Protein AF-A0A0V0GD26-F1 (afdb_monomer)

Foldseek 3Di:
DADLVLLLLLLVLCLVLCLQFVPVDPSVLDPVSNVVSLVVSVVVSVDPPCDDVNSQVSVLVVLVVLVVQLVQQVVQVVVVDDLVRRDDDPRPSSQSVQCRQPNPQGLADPVRDGDPPDVPPRPSPSDPCSPPDDDD

Radius of gyration: 16.41 Å; Cα contacts (8 Å, |Δi|>4): 102; chains: 1; bounding box: 36×33×45 Å

Structure (mmCIF, N/CA/C/O backbone):
data_AF-A0A0V0GD26-F1
#
_entry.id   AF-A0A0V0GD26-F1
#
loop_
_atom_site.group_PDB
_atom_site.id
_atom_site.type_symbol
_atom_site.label_atom_id
_atom_site.label_alt_id
_atom_site.label_comp_id
_atom_site.label_asym_id
_atom_site.label_entity_id
_atom_site.label_seq_id
_atom_site.pdbx_PDB_ins_code
_atom_site.Cartn_x
_atom_site.Cartn_y
_atom_site.Cartn_z
_atom_site.occupancy
_atom_site.B_iso_or_equiv
_atom_site.auth_seq_id
_atom_site.auth_comp_id
_atom_site.auth_asym_id
_atom_site.auth_atom_id
_atom_site.pdbx_PDB_model_num
ATOM 1 N N . LYS A 1 1 ? 10.468 -6.943 14.116 1.00 67.44 1 LYS A N 1
ATOM 2 C CA . LYS A 1 1 ? 10.929 -6.931 12.701 1.00 67.44 1 LYS A CA 1
ATOM 3 C C . LYS A 1 1 ? 9.854 -7.610 11.859 1.00 67.44 1 LYS A C 1
ATOM 5 O O . LYS A 1 1 ? 9.370 -8.638 12.301 1.00 67.44 1 LYS A O 1
ATOM 10 N N . TRP A 1 2 ? 9.433 -7.020 10.740 1.00 82.38 2 TRP A N 1
ATOM 11 C CA . TRP A 1 2 ? 8.393 -7.590 9.870 1.00 82.38 2 TRP A CA 1
ATOM 12 C C . TRP A 1 2 ? 8.999 -8.623 8.920 1.00 82.38 2 TRP A C 1
ATOM 14 O O . TRP A 1 2 ? 10.037 -8.332 8.321 1.00 82.38 2 TRP A O 1
ATOM 24 N N . SER A 1 3 ? 8.374 -9.792 8.790 1.00 90.31 3 SER A N 1
ATOM 25 C CA . SER A 1 3 ? 8.708 -10.744 7.727 1.00 90.31 3 SER A CA 1
ATOM 26 C C . SER A 1 3 ? 8.103 -10.300 6.385 1.00 90.31 3 SER A C 1
ATOM 28 O O . SER A 1 3 ? 7.307 -9.351 6.321 1.00 90.31 3 SER A O 1
ATOM 30 N N . GLU A 1 4 ? 8.499 -10.964 5.296 1.00 89.56 4 GLU A N 1
ATOM 31 C CA . GLU A 1 4 ? 7.835 -10.777 4.003 1.00 89.56 4 GLU A CA 1
ATOM 32 C C . GLU A 1 4 ? 6.359 -11.181 4.096 1.00 89.56 4 GLU A C 1
ATOM 34 O O . GLU A 1 4 ? 5.505 -10.404 3.675 1.00 89.56 4 GLU A O 1
ATOM 39 N N . ASP A 1 5 ? 6.057 -12.324 4.718 1.00 91.00 5 ASP A N 1
ATOM 40 C CA . ASP A 1 5 ? 4.686 -12.821 4.872 1.00 91.00 5 ASP A CA 1
ATOM 41 C C . ASP A 1 5 ? 3.823 -11.894 5.741 1.00 91.00 5 ASP A C 1
ATOM 43 O O . ASP A 1 5 ? 2.687 -11.603 5.373 1.00 91.00 5 ASP A O 1
ATOM 47 N N . ASP A 1 6 ? 4.370 -11.330 6.828 1.00 91.31 6 ASP A N 1
ATOM 48 C CA . ASP A 1 6 ? 3.667 -10.312 7.624 1.00 91.31 6 ASP A CA 1
ATOM 49 C C . ASP A 1 6 ? 3.326 -9.096 6.758 1.00 91.31 6 ASP A C 1
ATOM 51 O O . ASP A 1 6 ? 2.240 -8.525 6.842 1.00 91.31 6 ASP A O 1
ATOM 55 N N . THR A 1 7 ? 4.289 -8.662 5.941 1.00 92.81 7 THR A N 1
ATOM 56 C CA . THR A 1 7 ? 4.133 -7.477 5.097 1.00 92.81 7 THR A CA 1
ATOM 57 C C . THR A 1 7 ? 3.107 -7.731 4.000 1.00 92.81 7 THR A C 1
ATOM 59 O O . THR A 1 7 ? 2.271 -6.866 3.754 1.00 92.81 7 THR A O 1
ATOM 62 N N . LEU A 1 8 ? 3.127 -8.918 3.393 1.00 93.44 8 LEU A N 1
ATOM 63 C CA . LEU A 1 8 ? 2.123 -9.357 2.432 1.00 93.44 8 LEU A CA 1
ATOM 64 C C . LEU A 1 8 ? 0.728 -9.360 3.065 1.00 93.44 8 LEU A C 1
ATOM 66 O O . LEU A 1 8 ? -0.159 -8.677 2.557 1.00 93.44 8 LEU A O 1
ATOM 70 N N . ARG A 1 9 ? 0.572 -10.015 4.223 1.00 93.50 9 ARG A N 1
ATOM 71 C CA . ARG A 1 9 ? -0.679 -10.058 4.994 1.00 93.50 9 ARG A CA 1
ATOM 72 C C . ARG A 1 9 ? -1.222 -8.654 5.268 1.00 93.50 9 ARG A C 1
ATOM 74 O O . ARG A 1 9 ? -2.405 -8.389 5.083 1.00 93.50 9 ARG A O 1
ATOM 81 N N . PHE A 1 10 ? -0.359 -7.731 5.682 1.00 93.50 10 PHE A N 1
ATOM 82 C CA . PHE A 1 10 ? -0.764 -6.352 5.946 1.00 93.50 10 PHE A CA 1
ATOM 83 C C . PHE A 1 10 ? -1.212 -5.611 4.688 1.00 93.50 10 PHE A C 1
ATOM 85 O O . PHE A 1 10 ? -2.198 -4.878 4.737 1.00 93.50 10 PHE A O 1
ATOM 92 N N . VAL A 1 11 ? -0.512 -5.786 3.564 1.00 93.31 11 VAL A N 1
ATOM 93 C CA . VAL A 1 11 ? -0.890 -5.146 2.295 1.00 93.31 11 VAL A CA 1
ATOM 94 C C . VAL A 1 11 ? -2.212 -5.713 1.762 1.00 93.31 11 VAL A C 1
ATOM 96 O O . VAL A 1 11 ? -3.012 -4.950 1.225 1.00 93.31 11 VAL A O 1
ATOM 99 N N . GLU A 1 12 ? -2.492 -7.002 1.964 1.00 93.94 12 GLU A N 1
ATOM 100 C CA . GLU A 1 12 ? -3.798 -7.606 1.652 1.00 93.94 12 GLU A CA 1
ATOM 101 C C . GLU A 1 12 ? -4.925 -6.975 2.474 1.00 93.94 12 GLU A C 1
ATOM 103 O O . GLU A 1 12 ? -5.903 -6.486 1.909 1.00 93.94 12 GLU A O 1
ATOM 108 N N . LEU A 1 13 ? -4.755 -6.890 3.796 1.00 93.31 13 LEU A N 1
ATOM 109 C CA . LEU A 1 13 ? -5.740 -6.250 4.670 1.00 93.31 13 LEU A CA 1
ATOM 110 C C . LEU A 1 13 ? -5.925 -4.766 4.324 1.00 93.31 13 LEU A C 1
ATOM 112 O O . LEU A 1 13 ? -7.041 -4.248 4.328 1.00 93.31 13 LEU A O 1
ATOM 116 N N . TYR A 1 14 ? -4.841 -4.068 3.991 1.00 92.44 14 TYR A N 1
ATOM 117 C CA . TYR A 1 14 ? -4.901 -2.684 3.531 1.00 92.44 14 TYR A CA 1
ATOM 118 C C . TYR A 1 14 ? -5.704 -2.554 2.230 1.00 92.44 14 TYR A C 1
ATOM 120 O O . TYR A 1 14 ? -6.572 -1.686 2.138 1.00 92.44 14 TYR A O 1
ATOM 128 N N . ARG A 1 15 ? -5.475 -3.446 1.258 1.00 91.12 15 ARG A N 1
ATOM 129 C CA . ARG A 1 15 ? -6.197 -3.491 -0.021 1.00 91.12 15 ARG A CA 1
ATOM 130 C C . ARG A 1 15 ? -7.701 -3.675 0.169 1.00 91.12 15 ARG A C 1
ATOM 132 O O . ARG A 1 15 ? -8.471 -2.973 -0.481 1.00 91.12 15 ARG A O 1
ATOM 139 N N . GLU A 1 16 ? -8.119 -4.568 1.061 1.00 91.44 16 GLU A N 1
ATOM 140 C CA . GLU A 1 16 ? -9.539 -4.839 1.344 1.00 91.44 16 GLU A CA 1
ATOM 141 C C . GLU A 1 16 ? -10.280 -3.623 1.930 1.00 91.44 16 GLU A C 1
ATOM 143 O O . GLU A 1 16 ? -11.488 -3.463 1.748 1.00 91.44 16 GLU A O 1
ATOM 148 N N . ASN A 1 17 ? -9.556 -2.722 2.596 1.00 90.19 17 ASN A N 1
ATOM 149 C CA . ASN A 1 17 ? -10.118 -1.555 3.265 1.00 90.19 17 ASN A CA 1
ATOM 150 C C . ASN A 1 17 ? -10.011 -0.291 2.397 1.00 90.19 17 ASN A C 1
ATOM 152 O O . ASN A 1 17 ? -9.207 0.602 2.661 1.00 90.19 17 ASN A O 1
ATOM 156 N N . GLU A 1 18 ? -10.879 -0.172 1.386 1.00 86.31 18 GLU A N 1
ATOM 157 C CA . GLU A 1 18 ? -10.923 0.976 0.454 1.00 86.31 18 GLU A CA 1
ATOM 158 C C . GLU A 1 18 ? -10.978 2.348 1.147 1.00 86.31 18 GLU A C 1
ATOM 160 O O . GLU A 1 18 ? -10.475 3.336 0.615 1.00 86.31 18 GLU A O 1
ATOM 165 N N . CYS A 1 19 ? -11.565 2.429 2.346 1.00 87.94 19 CYS A N 1
ATOM 166 C CA . CYS A 1 19 ? -11.618 3.661 3.137 1.00 87.94 19 CYS A CA 1
ATOM 167 C C . CYS A 1 19 ? -10.230 4.185 3.550 1.00 87.94 19 CYS A C 1
ATOM 169 O O . CYS A 1 19 ? -10.122 5.345 3.939 1.00 87.94 19 CYS A O 1
ATOM 171 N N . LEU A 1 20 ? -9.173 3.371 3.458 1.00 86.19 20 LEU A N 1
ATOM 172 C CA . LEU A 1 20 ? -7.808 3.746 3.829 1.00 86.19 20 LEU A CA 1
ATOM 173 C C . LEU A 1 20 ? -6.953 4.240 2.654 1.00 86.19 20 LEU A C 1
ATOM 175 O O . LEU A 1 20 ? -5.887 4.811 2.888 1.00 86.19 20 LEU A O 1
ATOM 179 N N . TRP A 1 21 ? -7.375 4.018 1.407 1.00 86.12 21 TRP A N 1
ATOM 180 C CA . TRP A 1 21 ? -6.524 4.280 0.237 1.00 86.12 21 TRP A CA 1
ATOM 181 C C . TRP A 1 21 ? -7.256 4.841 -0.979 1.00 86.12 21 TRP A C 1
ATOM 183 O O . TRP A 1 21 ? -6.658 5.580 -1.759 1.00 86.12 21 TRP A O 1
ATOM 193 N N . ASN A 1 22 ? -8.543 4.540 -1.147 1.00 83.62 22 ASN A N 1
ATOM 194 C CA . ASN A 1 22 ? -9.297 4.965 -2.315 1.00 83.62 22 ASN A CA 1
ATOM 195 C C . ASN A 1 22 ? -9.896 6.360 -2.095 1.00 83.62 22 ASN A C 1
ATOM 197 O O . ASN A 1 22 ? -11.045 6.489 -1.676 1.00 83.62 22 ASN A O 1
ATOM 201 N N . VAL A 1 23 ? -9.136 7.405 -2.426 1.00 80.88 23 VAL A N 1
ATOM 202 C CA . VAL A 1 23 ? -9.558 8.818 -2.303 1.00 80.88 23 VAL A CA 1
ATOM 203 C C . VAL A 1 23 ? -10.830 9.160 -3.088 1.00 80.88 23 VAL A C 1
ATOM 205 O O . VAL A 1 23 ? -11.562 10.075 -2.712 1.00 80.88 23 VAL A O 1
ATOM 208 N N . ASN A 1 24 ? -11.124 8.401 -4.148 1.00 80.19 24 ASN A N 1
ATOM 209 C CA . ASN A 1 24 ? -12.325 8.571 -4.967 1.00 80.19 24 ASN A CA 1
ATOM 210 C C . ASN A 1 24 ? -13.565 7.923 -4.329 1.00 80.19 24 ASN A C 1
ATOM 212 O O . ASN A 1 24 ? -14.692 8.195 -4.740 1.00 80.19 24 ASN A O 1
ATOM 216 N N . SER A 1 25 ? -13.382 7.070 -3.318 1.00 80.44 25 SER A N 1
ATOM 217 C CA . SER A 1 25 ? -14.480 6.458 -2.579 1.00 80.44 25 SER A CA 1
ATOM 218 C C . SER A 1 25 ? -15.047 7.432 -1.550 1.00 80.44 25 SER A C 1
ATOM 220 O O . SER A 1 25 ? -14.319 7.987 -0.726 1.00 80.44 25 SER A O 1
ATOM 222 N N . GLY A 1 26 ? -16.375 7.559 -1.491 1.00 80.06 26 GLY A N 1
ATOM 223 C CA . GLY A 1 26 ? -17.044 8.300 -0.413 1.00 80.06 26 GLY A CA 1
ATOM 224 C C . GLY A 1 26 ? -16.685 7.775 0.988 1.00 80.06 26 GLY A C 1
ATOM 225 O O . GLY A 1 26 ? -16.698 8.534 1.958 1.00 80.06 26 GLY A O 1
ATOM 226 N N . LYS A 1 27 ? -16.278 6.500 1.091 1.00 82.81 27 LYS A N 1
ATOM 227 C CA . LYS A 1 27 ? -15.833 5.867 2.343 1.00 82.81 27 LYS A CA 1
ATOM 228 C C . LYS A 1 27 ? -14.530 6.464 2.883 1.00 82.81 27 LYS A C 1
ATOM 230 O O . LYS A 1 27 ? -14.337 6.453 4.094 1.00 82.81 27 LYS A O 1
ATOM 235 N N . TYR A 1 28 ? -13.660 7.002 2.025 1.00 80.56 28 TYR A N 1
ATOM 236 C CA . TYR A 1 28 ? -12.372 7.576 2.436 1.00 80.56 28 TYR A CA 1
ATOM 237 C C . TYR A 1 28 ? -12.538 8.802 3.340 1.00 80.56 28 TYR A C 1
ATOM 239 O O . TYR A 1 28 ? -11.792 8.996 4.298 1.00 80.56 28 TYR A O 1
ATOM 247 N N . LYS A 1 29 ? -13.585 9.600 3.105 1.00 79.69 29 LYS A N 1
ATOM 248 C CA . LYS A 1 29 ? -13.904 10.771 3.937 1.00 79.69 29 LYS A CA 1
ATOM 249 C C . LYS A 1 29 ? -14.522 10.390 5.287 1.00 79.69 29 LYS A C 1
ATOM 251 O O . LYS A 1 29 ? -14.517 11.194 6.216 1.00 79.69 29 LYS A O 1
ATOM 256 N N . ASN A 1 30 ? -15.023 9.162 5.437 1.00 86.75 30 ASN A N 1
ATOM 257 C CA . ASN A 1 30 ? -15.681 8.720 6.660 1.00 86.75 30 ASN A CA 1
ATOM 258 C C . ASN A 1 30 ? -14.646 8.342 7.737 1.00 86.75 30 ASN A C 1
ATOM 260 O O . ASN A 1 30 ? -13.944 7.335 7.639 1.00 86.75 30 ASN A O 1
ATOM 264 N N . LYS A 1 31 ? -14.555 9.161 8.790 1.00 84.38 31 LYS A N 1
ATOM 265 C CA . LYS A 1 31 ? -13.632 8.957 9.919 1.00 84.38 31 LYS A CA 1
ATOM 266 C C . LYS A 1 31 ? -13.889 7.648 10.668 1.00 84.38 31 LYS A C 1
ATOM 268 O O . LYS A 1 31 ? -12.932 6.943 10.972 1.00 84.38 31 LYS A O 1
ATOM 273 N N . GLN A 1 32 ? -15.152 7.319 10.934 1.00 88.50 32 GLN A N 1
ATOM 274 C CA .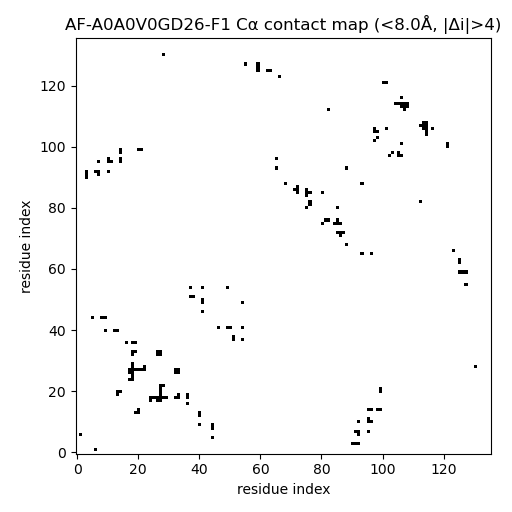 GLN A 1 32 ? -15.504 6.104 11.670 1.00 88.50 32 GLN A CA 1
ATOM 275 C C . GLN A 1 32 ? -15.097 4.857 10.886 1.00 88.50 32 GLN A C 1
ATOM 277 O O . GLN A 1 32 ? -14.444 3.981 11.441 1.00 88.50 32 GLN A O 1
ATOM 282 N N . LEU A 1 33 ? -15.377 4.814 9.579 1.00 89.19 33 LEU A N 1
ATOM 283 C CA . LEU A 1 33 ? -14.967 3.686 8.735 1.00 89.19 33 LEU A CA 1
ATOM 284 C C . LEU A 1 33 ? -13.445 3.532 8.667 1.00 89.19 33 LEU A C 1
ATOM 286 O O . LEU A 1 33 ? -12.951 2.408 8.666 1.00 89.19 33 LEU A O 1
ATOM 290 N N . ARG A 1 34 ? -12.693 4.640 8.640 1.00 87.69 34 ARG A N 1
ATOM 291 C CA . ARG A 1 34 ? -11.224 4.598 8.696 1.00 87.69 34 ARG A CA 1
ATOM 292 C C . ARG A 1 34 ? -10.724 4.040 10.024 1.00 87.69 34 ARG A C 1
ATOM 294 O O . ARG A 1 34 ? -9.879 3.153 10.019 1.00 87.69 34 ARG A O 1
ATOM 301 N N . GLN A 1 35 ? -11.251 4.522 11.148 1.00 87.75 35 GLN A N 1
ATOM 302 C CA . GLN A 1 35 ? -10.873 4.022 12.474 1.00 87.75 35 GLN A CA 1
ATOM 303 C C . GLN A 1 35 ? -11.204 2.535 12.631 1.00 87.75 35 GLN A C 1
ATOM 305 O O . GLN A 1 35 ? -10.343 1.761 13.038 1.00 87.75 35 GLN A O 1
ATOM 310 N N . MET A 1 36 ? -12.404 2.114 12.223 1.00 90.44 36 MET A N 1
ATOM 311 C CA . MET A 1 36 ? -12.807 0.705 12.256 1.00 90.44 36 MET A CA 1
ATOM 312 C C . MET A 1 3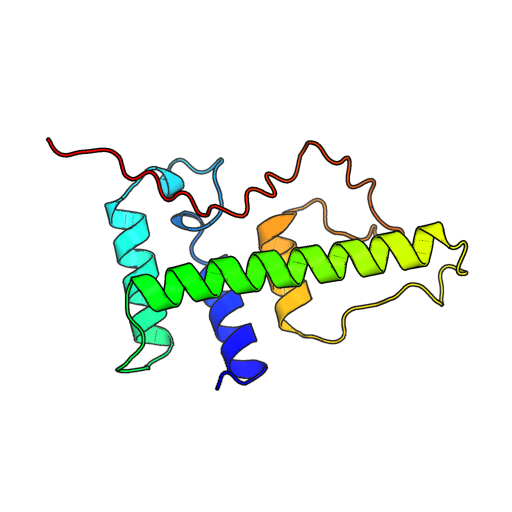6 ? -11.900 -0.172 11.387 1.00 90.44 36 MET A C 1
ATOM 314 O O . MET A 1 36 ? -11.518 -1.260 11.810 1.00 90.44 36 MET A O 1
ATOM 318 N N . ALA A 1 37 ? -11.515 0.301 10.199 1.00 91.44 37 ALA A N 1
ATOM 319 C CA . ALA A 1 37 ? -10.587 -0.417 9.332 1.00 91.44 37 ALA A CA 1
ATOM 320 C C . ALA A 1 37 ? -9.186 -0.541 9.950 1.00 91.44 37 ALA A C 1
ATOM 322 O O . ALA A 1 37 ? -8.610 -1.627 9.937 1.00 91.44 37 ALA A O 1
ATOM 323 N N . LEU A 1 38 ? -8.650 0.533 10.544 1.00 89.44 38 LEU A N 1
ATOM 324 C CA . LEU A 1 38 ? -7.366 0.484 11.253 1.00 89.44 38 LEU A CA 1
ATOM 325 C C . LEU A 1 38 ? -7.417 -0.514 12.417 1.00 89.44 38 LEU A C 1
ATOM 327 O O . LEU A 1 38 ? -6.540 -1.367 12.519 1.00 89.44 38 LEU A O 1
ATOM 331 N N . GLN A 1 39 ? -8.469 -0.471 13.239 1.00 88.94 39 GLN A N 1
ATOM 332 C CA . GLN A 1 39 ? -8.661 -1.415 14.344 1.00 88.94 39 GLN A CA 1
ATOM 333 C C . GLN A 1 39 ? -8.795 -2.865 13.864 1.00 88.94 39 GLN A C 1
ATOM 335 O O . GLN A 1 39 ? -8.230 -3.767 14.480 1.00 88.94 39 GLN A O 1
ATOM 340 N N . ASN A 1 40 ? -9.492 -3.098 12.751 1.00 90.69 40 ASN A N 1
ATOM 34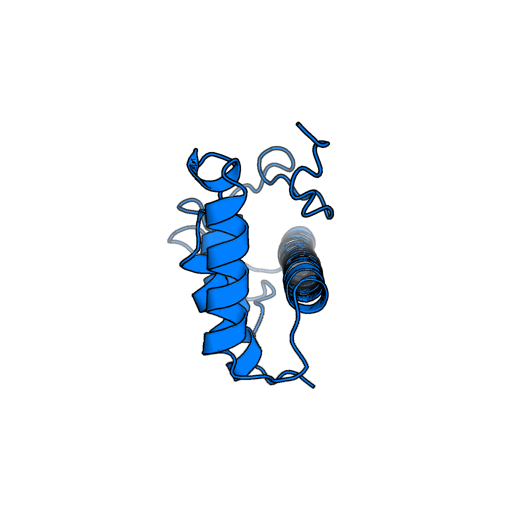1 C CA . ASN A 1 40 ? -9.595 -4.425 12.149 1.00 90.69 40 ASN A CA 1
ATOM 342 C C . ASN A 1 40 ? -8.210 -4.952 11.735 1.00 90.69 40 ASN A C 1
ATOM 344 O O . ASN A 1 40 ? -7.851 -6.073 12.091 1.00 90.69 40 ASN A O 1
ATOM 348 N N . ILE A 1 41 ? -7.395 -4.118 11.078 1.00 91.19 41 ILE A N 1
ATOM 349 C CA . ILE A 1 41 ? -6.014 -4.470 10.718 1.00 91.19 41 ILE A CA 1
ATOM 350 C C . ILE A 1 41 ? -5.185 -4.780 11.975 1.00 91.19 41 ILE A C 1
ATOM 352 O O . ILE A 1 41 ? -4.460 -5.775 11.981 1.00 91.19 41 ILE A O 1
ATOM 356 N N . MET A 1 42 ? -5.306 -3.985 13.049 1.00 88.56 42 MET 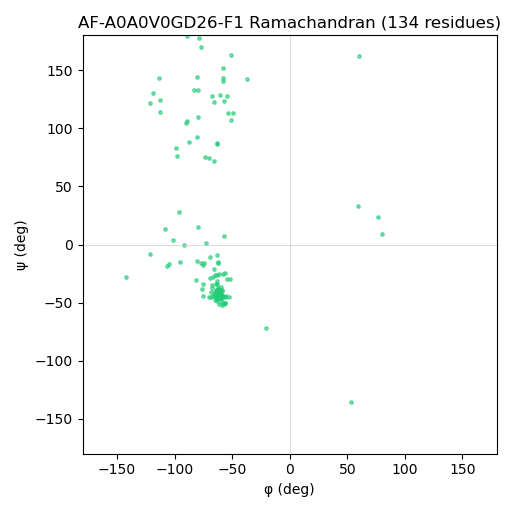A N 1
ATOM 357 C CA . MET A 1 42 ? -4.613 -4.249 14.325 1.00 88.56 42 MET A CA 1
ATOM 358 C C . MET A 1 42 ? -4.956 -5.638 14.869 1.00 88.56 42 MET A C 1
ATOM 360 O O . MET A 1 42 ? -4.058 -6.419 15.185 1.00 88.56 42 MET A O 1
ATOM 364 N N . GLN A 1 43 ? -6.252 -5.951 14.944 1.00 88.50 43 GLN A N 1
ATOM 365 C CA . GLN A 1 43 ? -6.742 -7.223 15.472 1.00 88.50 43 GLN A CA 1
ATOM 366 C C . GLN A 1 43 ? -6.288 -8.405 14.614 1.00 88.50 43 GLN A C 1
ATOM 368 O O . GLN A 1 43 ? -5.795 -9.393 15.151 1.00 88.50 43 GLN A O 1
ATOM 373 N N . GLN A 1 44 ? -6.393 -8.296 13.288 1.00 90.12 44 GLN A N 1
ATOM 374 C CA . GLN A 1 44 ? -6.000 -9.378 12.384 1.00 90.12 44 GLN A CA 1
ATOM 375 C C . GLN A 1 44 ? -4.488 -9.620 12.341 1.00 90.12 44 GLN A C 1
ATOM 377 O O . GLN A 1 44 ? -4.063 -10.748 12.098 1.00 90.12 44 GLN A O 1
ATOM 382 N N . MET A 1 45 ? -3.674 -8.590 12.587 1.00 89.31 45 MET A N 1
ATOM 383 C CA . MET A 1 45 ? -2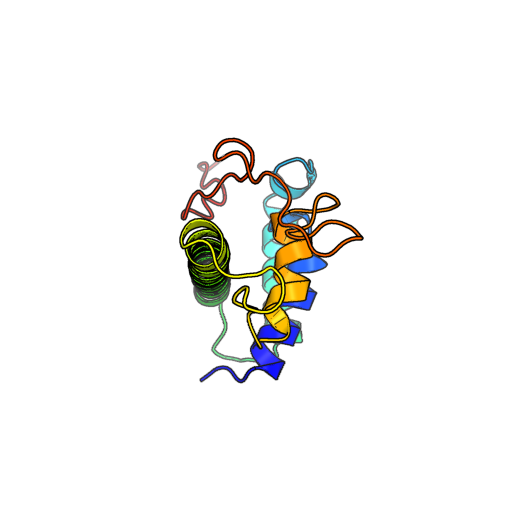.224 -8.751 12.718 1.00 89.31 45 MET A CA 1
ATOM 384 C C . MET A 1 45 ? -1.811 -9.338 14.076 1.00 89.31 45 MET A C 1
ATOM 386 O O . MET A 1 45 ? -0.673 -9.788 14.199 1.00 89.31 45 MET A O 1
ATOM 390 N N . GLY A 1 46 ? -2.697 -9.333 15.084 1.00 82.06 46 GLY A N 1
ATOM 391 C CA . GLY A 1 46 ? -2.484 -9.995 16.376 1.00 82.06 46 GLY A CA 1
ATOM 392 C C . GLY A 1 46 ? -1.249 -9.508 17.140 1.00 82.06 46 GLY A C 1
ATOM 393 O O . GLY A 1 46 ? -0.577 -10.306 17.789 1.00 82.06 46 GLY A O 1
ATOM 394 N N . ARG A 1 47 ? -0.894 -8.222 17.015 1.00 75.38 47 ARG A N 1
ATOM 395 C CA . ARG A 1 47 ? 0.306 -7.642 17.639 1.00 75.38 47 ARG A CA 1
ATOM 396 C C . ARG A 1 47 ? -0.067 -6.644 18.729 1.00 75.38 47 ARG A C 1
ATOM 398 O O . ARG A 1 47 ? -0.549 -5.557 18.428 1.00 75.38 47 ARG A O 1
ATOM 405 N N . ASP A 1 48 ? 0.265 -6.978 19.974 1.00 65.38 48 ASP A N 1
ATOM 406 C CA . ASP A 1 48 ? -0.073 -6.180 21.164 1.00 65.38 48 ASP A CA 1
ATOM 407 C C . ASP A 1 48 ? 0.530 -4.762 21.161 1.00 65.38 48 ASP A C 1
ATOM 409 O O . ASP A 1 48 ? -0.014 -3.846 21.769 1.00 65.38 48 ASP A O 1
ATOM 413 N N . SER A 1 49 ? 1.648 -4.552 20.457 1.00 67.56 49 SER A N 1
ATOM 414 C CA . SER A 1 49 ? 2.338 -3.250 20.361 1.00 67.56 49 SER A CA 1
ATOM 415 C C . SER A 1 49 ? 1.895 -2.400 19.164 1.00 67.56 49 SER A C 1
ATOM 417 O O . SER A 1 49 ? 2.439 -1.321 18.937 1.00 67.56 49 SER A O 1
ATOM 419 N N . PHE A 1 50 ? 0.968 -2.899 18.347 1.00 74.75 50 PHE A N 1
ATOM 420 C CA . PHE A 1 50 ? 0.706 -2.359 17.018 1.00 74.75 50 PHE A CA 1
ATOM 421 C C . PHE A 1 50 ? -0.502 -1.424 17.037 1.00 74.75 50 PHE A C 1
ATOM 423 O O . PHE A 1 50 ? -1.621 -1.841 16.772 1.00 74.75 50 PHE A O 1
ATOM 430 N N . GLY A 1 51 ? -0.273 -0.163 17.410 1.00 82.94 51 GLY A N 1
ATOM 431 C CA . GLY A 1 51 ? -1.325 0.848 17.544 1.00 82.94 51 GLY A CA 1
ATOM 432 C C . GLY A 1 51 ? -1.645 1.648 16.273 1.00 82.94 51 GLY A C 1
ATOM 433 O O . GLY A 1 51 ? -0.973 1.543 15.248 1.00 82.94 51 GLY A O 1
ATOM 434 N N . GLU A 1 52 ? -2.620 2.551 16.428 1.00 82.94 52 GLU A N 1
ATOM 435 C CA . GLU A 1 52 ? -2.965 3.698 15.565 1.00 82.94 52 GLU A CA 1
ATOM 436 C C . GLU A 1 52 ? -1.833 4.177 14.643 1.00 82.94 52 GLU A C 1
ATOM 438 O O . GLU A 1 52 ? -1.823 4.021 13.420 1.00 82.94 52 GLU A O 1
ATOM 443 N N . ALA A 1 53 ? -0.850 4.798 15.296 1.00 84.06 53 ALA A N 1
ATOM 444 C CA . ALA A 1 53 ? 0.271 5.476 14.664 1.00 84.06 53 ALA A CA 1
ATOM 445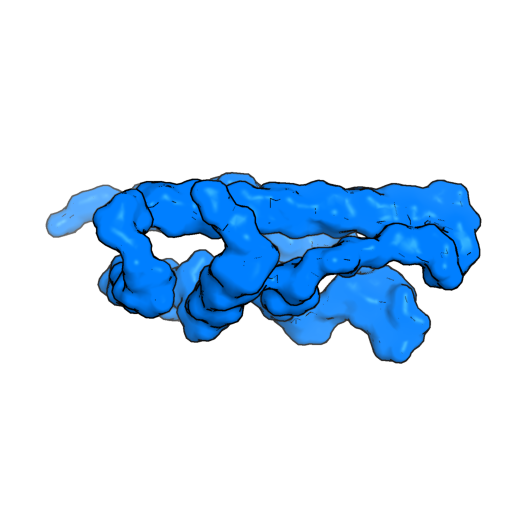 C C . ALA A 1 53 ? 1.221 4.516 13.933 1.00 84.06 53 ALA A C 1
ATOM 447 O O . ALA A 1 53 ? 1.690 4.843 12.845 1.00 84.06 53 ALA A O 1
ATOM 448 N N . GLU A 1 54 ? 1.459 3.324 14.484 1.00 86.38 54 GLU A N 1
ATOM 449 C CA . GLU A 1 54 ? 2.323 2.300 13.883 1.00 86.38 54 GLU A CA 1
ATOM 450 C C . GLU A 1 54 ? 1.764 1.829 12.535 1.00 86.38 54 GLU A C 1
ATOM 452 O O . GLU A 1 54 ? 2.510 1.721 11.559 1.00 86.38 54 GLU A O 1
ATOM 457 N N . ILE A 1 55 ? 0.444 1.620 12.437 1.00 86.06 55 ILE A N 1
ATOM 458 C CA . ILE A 1 55 ? -0.205 1.253 11.169 1.00 86.06 55 ILE A CA 1
ATOM 459 C C . ILE A 1 55 ? -0.058 2.368 10.145 1.00 86.06 55 ILE A C 1
ATOM 461 O O . ILE A 1 55 ? 0.355 2.112 9.012 1.00 86.06 55 ILE A O 1
ATOM 465 N N . LYS A 1 56 ? -0.368 3.607 10.534 1.00 85.44 56 LYS A N 1
ATOM 466 C CA . LYS A 1 56 ? -0.253 4.761 9.631 1.00 85.44 56 LYS A CA 1
ATOM 467 C C . LYS A 1 56 ? 1.184 4.921 9.130 1.00 85.44 56 LYS A C 1
ATOM 469 O O . LYS A 1 56 ? 1.404 5.077 7.927 1.00 85.44 56 LYS A O 1
ATOM 474 N N . GLN A 1 57 ? 2.162 4.789 10.025 1.00 87.06 57 GLN A N 1
ATOM 475 C CA . GLN A 1 57 ? 3.580 4.830 9.680 1.00 87.06 57 GLN A CA 1
ATOM 476 C C . GLN A 1 57 ? 3.974 3.673 8.753 1.00 87.06 57 GLN A C 1
ATOM 478 O O . GLN A 1 57 ? 4.721 3.873 7.793 1.00 87.06 57 GLN A O 1
ATOM 483 N N . LYS A 1 58 ? 3.453 2.464 8.989 1.00 89.25 58 LYS A N 1
ATOM 484 C CA . LYS A 1 58 ? 3.707 1.298 8.135 1.00 89.25 58 LYS A CA 1
ATOM 485 C C . LYS A 1 58 ? 3.147 1.494 6.725 1.00 89.25 58 LYS A C 1
ATOM 487 O O . LYS A 1 58 ? 3.863 1.197 5.768 1.00 89.25 58 LYS A O 1
ATOM 492 N N . ILE A 1 59 ? 1.933 2.035 6.587 1.00 89.06 59 ILE A N 1
ATOM 493 C CA . ILE A 1 59 ? 1.339 2.392 5.285 1.00 89.06 59 ILE A CA 1
ATOM 494 C C . ILE A 1 59 ? 2.239 3.397 4.563 1.00 89.06 59 ILE A C 1
ATOM 496 O O . ILE A 1 59 ? 2.599 3.172 3.407 1.00 89.06 59 ILE A O 1
ATOM 500 N N . LYS A 1 60 ? 2.656 4.468 5.251 1.00 86.88 60 LYS A N 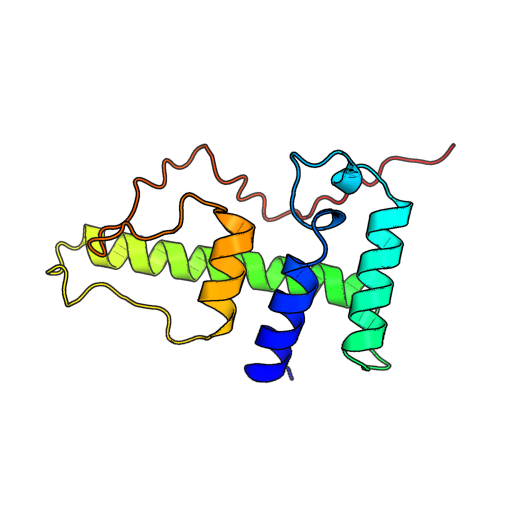1
ATOM 501 C CA . LYS A 1 60 ? 3.551 5.487 4.686 1.00 86.88 60 LYS A CA 1
ATOM 502 C C . LYS A 1 60 ? 4.861 4.877 4.175 1.00 86.88 60 LYS A C 1
ATOM 504 O O . LYS A 1 60 ? 5.222 5.057 3.014 1.00 86.88 60 LYS A O 1
ATOM 509 N N . ASN A 1 61 ? 5.526 4.073 5.003 1.00 89.06 61 ASN A N 1
ATOM 510 C CA . ASN A 1 61 ? 6.780 3.410 4.639 1.00 89.06 61 ASN A CA 1
ATOM 511 C C . ASN A 1 61 ? 6.613 2.464 3.436 1.00 89.06 61 ASN A C 1
ATOM 513 O O . ASN A 1 61 ? 7.488 2.407 2.569 1.00 89.06 61 ASN A O 1
ATOM 517 N N . LEU A 1 62 ? 5.495 1.733 3.360 1.00 90.25 62 LEU A N 1
ATOM 518 C CA . LEU A 1 62 ? 5.196 0.840 2.238 1.00 90.25 62 LEU A CA 1
ATOM 519 C C . LEU A 1 62 ? 4.968 1.602 0.937 1.00 90.25 62 LEU A C 1
ATOM 521 O O . LEU A 1 62 ? 5.526 1.216 -0.087 1.00 90.25 62 LEU A O 1
ATOM 525 N N . ARG A 1 63 ? 4.208 2.702 0.973 1.00 87.56 63 ARG A N 1
ATOM 526 C CA . ARG A 1 63 ? 4.016 3.575 -0.196 1.00 87.56 63 ARG A CA 1
ATOM 527 C C . ARG A 1 63 ? 5.342 4.158 -0.675 1.00 87.56 63 ARG A C 1
ATOM 529 O O . ARG A 1 63 ? 5.637 4.094 -1.864 1.00 87.56 63 ARG A O 1
ATOM 536 N N . SER A 1 64 ? 6.169 4.650 0.247 1.00 85.69 64 SER A N 1
ATOM 537 C CA . SER A 1 64 ? 7.500 5.171 -0.083 1.00 85.69 64 SER A CA 1
ATOM 538 C C . SER A 1 64 ? 8.381 4.099 -0.737 1.00 85.69 64 SER A C 1
ATOM 540 O O . SER A 1 64 ? 8.976 4.338 -1.787 1.00 85.69 64 SER A O 1
ATOM 542 N N . THR A 1 65 ? 8.395 2.885 -0.178 1.00 88.25 65 THR A N 1
ATOM 543 C CA . THR A 1 65 ? 9.160 1.761 -0.741 1.00 88.25 65 THR A CA 1
ATOM 544 C C . THR A 1 65 ? 8.635 1.380 -2.126 1.00 88.25 65 THR A C 1
ATOM 546 O O . THR A 1 65 ? 9.422 1.275 -3.061 1.00 88.25 65 THR A O 1
ATOM 549 N N . PHE A 1 66 ? 7.316 1.255 -2.300 1.00 88.69 66 PHE A N 1
ATOM 550 C CA . PHE A 1 66 ? 6.691 0.997 -3.601 1.00 88.69 66 PHE A CA 1
ATOM 551 C C . PHE A 1 66 ? 7.099 2.044 -4.647 1.00 88.69 66 PHE A C 1
ATOM 553 O O . PHE A 1 66 ? 7.494 1.695 -5.756 1.00 88.69 66 PHE A O 1
ATOM 560 N N . ASN A 1 67 ? 7.091 3.326 -4.281 1.00 84.31 67 ASN A N 1
ATOM 561 C CA . ASN A 1 67 ? 7.492 4.407 -5.180 1.00 84.31 67 ASN A CA 1
ATOM 562 C C . ASN A 1 67 ? 8.963 4.300 -5.597 1.00 84.31 67 ASN A C 1
ATOM 564 O O . ASN A 1 67 ? 9.290 4.498 -6.767 1.00 84.31 67 ASN A O 1
ATOM 568 N N . GLN A 1 68 ? 9.853 3.965 -4.662 1.00 85.50 68 GLN A N 1
ATOM 569 C CA . GLN A 1 68 ? 11.269 3.750 -4.968 1.00 85.50 68 GLN A CA 1
ATOM 570 C C . GLN A 1 68 ? 11.463 2.580 -5.939 1.00 85.50 68 GLN A C 1
ATOM 572 O O . GLN A 1 68 ? 12.239 2.696 -6.887 1.00 85.50 68 GLN A O 1
ATOM 577 N N . GLU A 1 69 ? 10.730 1.485 -5.741 1.00 88.50 69 GLU A N 1
ATOM 578 C CA . GLU A 1 69 ? 10.721 0.336 -6.650 1.00 88.50 69 GLU A CA 1
ATOM 579 C C . GLU A 1 69 ? 10.226 0.730 -8.053 1.00 88.50 69 GLU A C 1
ATOM 581 O O . GLU A 1 69 ? 10.901 0.456 -9.046 1.00 88.50 69 GLU A O 1
ATOM 586 N N . VAL A 1 70 ? 9.133 1.494 -8.156 1.00 83.94 70 VAL A N 1
ATOM 587 C CA . VAL A 1 70 ? 8.638 2.031 -9.438 1.00 83.94 70 VAL A CA 1
ATOM 588 C C . VAL A 1 70 ? 9.677 2.917 -10.131 1.00 83.94 70 VAL A C 1
ATOM 590 O O . VAL A 1 70 ? 9.855 2.830 -11.347 1.00 83.94 70 VAL A O 1
ATOM 593 N N . VAL A 1 71 ? 10.403 3.754 -9.386 1.00 83.31 71 VAL A N 1
ATOM 594 C CA . VAL A 1 71 ? 11.486 4.575 -9.949 1.00 83.31 71 VAL A CA 1
ATOM 595 C C . VAL A 1 71 ? 12.621 3.705 -10.496 1.00 83.31 71 VAL A C 1
ATOM 597 O O . VAL A 1 71 ? 13.157 4.029 -11.556 1.00 83.31 71 VAL A O 1
ATOM 600 N N . LYS A 1 72 ? 12.985 2.602 -9.829 1.00 84.25 72 LYS A N 1
ATOM 601 C CA . LYS A 1 72 ? 14.006 1.665 -10.335 1.00 84.25 72 LYS A CA 1
ATOM 602 C C . LYS A 1 72 ? 13.562 0.997 -11.635 1.00 84.25 72 LYS A C 1
ATOM 604 O O . LYS A 1 72 ? 14.348 0.969 -12.580 1.00 84.25 72 LYS A O 1
ATOM 609 N N . ILE A 1 73 ? 12.304 0.550 -11.707 1.00 83.56 73 ILE A N 1
ATOM 610 C CA . ILE A 1 73 ? 11.711 -0.017 -12.931 1.00 83.56 73 ILE A CA 1
ATOM 611 C C . ILE A 1 73 ? 11.813 1.004 -14.075 1.00 83.56 73 ILE A C 1
ATOM 613 O O . ILE A 1 73 ? 12.374 0.712 -15.130 1.00 83.56 73 ILE A O 1
ATOM 617 N N . LYS A 1 74 ? 11.358 2.245 -13.839 1.00 77.88 74 LYS A N 1
ATOM 618 C CA . LYS A 1 74 ? 11.428 3.335 -14.829 1.00 77.88 74 LYS A CA 1
ATOM 619 C C . LYS A 1 74 ? 12.862 3.610 -15.295 1.00 77.88 74 LYS A C 1
ATOM 621 O O . LYS A 1 74 ? 13.093 3.762 -16.492 1.00 77.88 74 LYS A O 1
ATOM 626 N N . LYS A 1 75 ? 13.824 3.670 -14.366 1.00 78.12 75 LYS A N 1
ATOM 627 C CA . LYS A 1 75 ? 15.240 3.925 -14.682 1.00 78.12 75 LYS A CA 1
ATOM 628 C C . LYS A 1 75 ? 15.856 2.815 -15.528 1.00 78.12 75 LYS A C 1
ATOM 630 O O . LYS A 1 75 ? 16.552 3.135 -16.482 1.00 78.12 75 LYS A O 1
ATOM 635 N N . SER A 1 76 ? 15.575 1.554 -15.201 1.00 77.69 76 SER A N 1
ATOM 636 C CA . SER A 1 76 ? 16.057 0.389 -15.955 1.00 77.69 76 SER A CA 1
ATOM 637 C C . SER A 1 76 ? 15.593 0.427 -17.416 1.00 77.69 76 SER A C 1
ATOM 639 O O . SER A 1 76 ? 16.376 0.164 -18.325 1.00 77.69 76 SER A O 1
ATOM 641 N N . ILE A 1 77 ? 14.358 0.866 -17.663 1.00 72.69 77 ILE A N 1
ATOM 642 C CA . ILE A 1 77 ? 13.839 1.045 -19.026 1.00 72.69 77 ILE A CA 1
ATOM 643 C C . ILE A 1 77 ? 14.516 2.237 -19.720 1.00 72.69 77 ILE A C 1
ATOM 645 O O . ILE A 1 77 ? 14.940 2.136 -20.870 1.00 72.69 77 ILE A O 1
ATOM 649 N N . GLN A 1 78 ? 14.644 3.373 -19.027 1.00 70.50 78 GLN A N 1
ATOM 650 C CA . GLN A 1 78 ? 15.206 4.599 -19.605 1.00 70.50 78 GLN A CA 1
ATOM 651 C C . GLN A 1 78 ? 16.689 4.463 -19.989 1.00 70.50 78 GLN A C 1
ATOM 653 O O . GLN A 1 78 ? 17.140 5.152 -20.902 1.00 70.50 78 GLN A O 1
ATOM 658 N N . SER A 1 79 ? 17.440 3.567 -19.342 1.00 70.75 79 SER A N 1
ATOM 659 C CA . SER A 1 79 ? 18.822 3.247 -19.720 1.00 70.75 79 SER A CA 1
ATOM 660 C C . SER A 1 79 ? 18.953 2.420 -21.006 1.00 70.75 79 SER A C 1
ATOM 662 O O . SER A 1 79 ? 20.073 2.105 -21.397 1.00 70.75 79 SER A O 1
ATOM 664 N N . GLY A 1 80 ? 17.847 2.090 -21.682 1.00 60.81 80 GLY A N 1
ATOM 665 C CA . GLY A 1 80 ? 17.868 1.340 -22.939 1.00 60.81 80 GLY A CA 1
ATOM 666 C C . GLY A 1 80 ? 18.113 -0.158 -22.757 1.00 60.81 80 GLY A C 1
ATOM 667 O O . GLY A 1 80 ? 18.589 -0.805 -23.688 1.00 60.81 80 GLY A O 1
ATOM 668 N N . CYS A 1 81 ? 17.807 -0.714 -21.576 1.00 62.12 81 CYS A N 1
ATOM 669 C CA . CYS A 1 81 ? 17.805 -2.163 -21.383 1.00 62.12 81 CYS A CA 1
ATOM 670 C C . CYS A 1 81 ? 16.824 -2.816 -22.368 1.00 62.12 81 CYS A C 1
ATOM 672 O O . CYS A 1 81 ? 15.733 -2.295 -22.615 1.00 62.12 81 CYS A O 1
ATOM 674 N N . ALA A 1 82 ? 17.208 -3.971 -22.917 1.00 63.12 82 ALA A N 1
ATOM 675 C CA . ALA A 1 82 ? 16.281 -4.819 -23.657 1.00 63.12 82 ALA A CA 1
ATOM 676 C C . ALA A 1 82 ? 15.093 -5.198 -22.751 1.00 63.12 82 ALA A C 1
ATOM 678 O O . ALA A 1 82 ? 15.243 -5.262 -21.531 1.00 63.12 82 ALA A O 1
ATOM 679 N N . ALA A 1 83 ? 13.918 -5.459 -23.331 1.00 62.19 83 ALA A N 1
ATOM 680 C CA . ALA A 1 83 ? 12.691 -5.740 -22.575 1.00 62.19 83 ALA A CA 1
ATOM 681 C C . ALA A 1 83 ? 12.841 -6.893 -21.555 1.00 62.19 83 ALA A C 1
ATOM 683 O O . ALA A 1 83 ? 12.210 -6.872 -20.498 1.00 62.19 83 ALA A O 1
ATOM 684 N N . ASP A 1 84 ? 13.721 -7.856 -21.836 1.00 63.44 84 ASP A N 1
ATOM 685 C CA . ASP A 1 84 ? 14.020 -8.992 -20.958 1.00 63.44 84 ASP A CA 1
ATOM 686 C C . ASP A 1 84 ? 14.887 -8.639 -19.733 1.00 63.44 84 ASP A C 1
ATOM 688 O O . ASP A 1 84 ? 14.923 -9.410 -18.775 1.00 63.44 84 ASP A O 1
ATOM 692 N N . ASP A 1 85 ? 15.542 -7.474 -19.727 1.00 70.19 85 ASP A N 1
ATOM 693 C CA . ASP A 1 85 ? 16.473 -7.018 -18.678 1.00 70.19 85 ASP A CA 1
ATOM 694 C C . ASP A 1 85 ? 15.884 -5.882 -17.815 1.00 70.19 85 ASP A C 1
ATOM 696 O O . ASP A 1 85 ? 16.573 -5.199 -17.054 1.00 70.19 85 ASP A O 1
ATOM 700 N N . VAL A 1 86 ? 14.571 -5.653 -17.932 1.00 75.56 86 VAL A N 1
ATOM 701 C CA . VAL A 1 86 ? 13.864 -4.684 -17.093 1.00 75.56 86 VAL A CA 1
ATOM 702 C C . VAL A 1 86 ? 13.831 -5.181 -15.651 1.00 75.56 86 VAL A C 1
ATOM 704 O O . VAL A 1 86 ? 13.385 -6.294 -15.366 1.00 75.56 86 VAL A O 1
ATOM 707 N N . TYR A 1 87 ? 14.257 -4.321 -14.725 1.00 80.94 87 TYR A N 1
ATOM 708 C CA . TYR A 1 87 ? 14.214 -4.598 -13.293 1.00 80.94 87 TYR A CA 1
ATOM 709 C C . TYR A 1 87 ? 12.802 -4.988 -12.830 1.00 80.94 87 TYR A C 1
ATOM 711 O O . TYR A 1 87 ? 11.844 -4.248 -13.051 1.00 80.94 87 TYR A O 1
ATOM 719 N N . LYS A 1 88 ? 12.692 -6.122 -12.128 1.00 80.12 88 LYS A N 1
ATOM 720 C CA . LYS A 1 88 ? 11.441 -6.622 -11.541 1.00 80.12 88 LYS A CA 1
ATOM 721 C C . LYS A 1 88 ? 11.600 -6.783 -10.025 1.00 80.12 88 LYS A C 1
ATOM 723 O O . LYS A 1 88 ? 12.478 -7.535 -9.593 1.00 80.12 88 LYS A O 1
ATOM 728 N N . PRO A 1 89 ? 10.767 -6.116 -9.206 1.00 83.81 89 PRO A N 1
ATOM 729 C CA . PRO A 1 89 ? 10.763 -6.333 -7.764 1.00 83.81 89 PRO A CA 1
ATOM 730 C C . PRO A 1 89 ? 10.422 -7.793 -7.441 1.00 83.81 89 PRO A C 1
ATOM 732 O O . PRO A 1 89 ? 9.414 -8.314 -7.908 1.00 83.81 89 PRO A O 1
ATOM 735 N N . ASN A 1 90 ? 11.240 -8.447 -6.613 1.00 83.25 90 ASN A N 1
ATOM 736 C CA . ASN A 1 90 ? 11.046 -9.848 -6.206 1.00 83.25 90 ASN A CA 1
ATOM 737 C C . ASN A 1 90 ? 10.311 -9.974 -4.857 1.00 83.25 90 ASN A C 1
ATOM 739 O O . ASN A 1 90 ? 10.548 -10.902 -4.095 1.00 83.25 90 ASN A O 1
ATOM 743 N N . VAL A 1 91 ? 9.473 -8.996 -4.506 1.00 86.88 91 VAL A N 1
ATOM 744 C CA . VAL A 1 91 ? 8.756 -8.991 -3.224 1.00 86.88 91 VAL A CA 1
ATOM 745 C C . VAL A 1 91 ? 7.263 -9.160 -3.459 1.00 86.88 91 VAL A C 1
ATOM 747 O O . VAL A 1 91 ? 6.646 -8.381 -4.186 1.00 86.88 91 VAL A O 1
ATOM 750 N N . LYS A 1 92 ? 6.662 -10.171 -2.825 1.00 89.94 92 LYS A N 1
ATOM 751 C CA . LYS A 1 92 ? 5.268 -10.581 -3.099 1.00 89.94 92 LYS A CA 1
ATOM 752 C C . LYS A 1 92 ? 4.248 -9.471 -2.841 1.00 89.94 92 LYS A C 1
ATOM 754 O O . LYS A 1 92 ? 3.270 -9.324 -3.568 1.00 89.94 92 LYS A O 1
ATOM 759 N N . TRP A 1 93 ? 4.488 -8.664 -1.808 1.00 93.00 93 TRP A N 1
ATOM 760 C CA . TRP A 1 93 ? 3.598 -7.567 -1.431 1.00 93.00 93 TRP A CA 1
ATOM 761 C C . TRP A 1 93 ? 3.541 -6.458 -2.492 1.00 93.00 93 TRP A C 1
ATOM 763 O O . TRP A 1 93 ? 2.563 -5.711 -2.522 1.00 93.00 93 TRP A O 1
ATOM 773 N N . PHE A 1 94 ? 4.542 -6.353 -3.378 1.00 90.44 94 PHE A N 1
ATOM 774 C CA . PHE A 1 94 ? 4.588 -5.322 -4.417 1.00 90.44 94 PHE A CA 1
ATOM 775 C C . PHE A 1 94 ? 3.425 -5.459 -5.398 1.00 90.44 94 PHE A C 1
ATOM 777 O O . PHE A 1 94 ? 2.747 -4.473 -5.666 1.00 90.44 94 PHE A O 1
ATOM 784 N N . THR A 1 95 ? 3.139 -6.678 -5.865 1.00 88.38 95 THR A N 1
ATOM 785 C CA . THR A 1 95 ? 2.019 -6.952 -6.779 1.00 88.38 95 THR A CA 1
ATOM 786 C C . THR A 1 95 ? 0.674 -6.613 -6.140 1.00 88.38 95 THR A C 1
ATOM 788 O O . THR A 1 95 ? -0.206 -6.059 -6.787 1.00 88.38 95 THR A O 1
ATOM 791 N N . VAL A 1 96 ? 0.500 -6.883 -4.844 1.00 91.00 96 VAL A N 1
ATOM 792 C CA . VAL A 1 96 ? -0.740 -6.512 -4.142 1.00 91.00 96 VAL A CA 1
ATOM 793 C C . VAL A 1 96 ? -0.847 -4.990 -4.025 1.00 91.00 96 VAL A C 1
ATOM 795 O O . VAL A 1 96 ? -1.895 -4.418 -4.333 1.00 91.00 96 VAL A O 1
ATOM 798 N N . MET A 1 97 ? 0.247 -4.324 -3.649 1.00 89.44 97 MET A N 1
ATOM 799 C CA . MET A 1 97 ? 0.322 -2.867 -3.513 1.00 89.44 97 MET A CA 1
ATOM 800 C C . MET A 1 97 ? 0.097 -2.141 -4.844 1.00 89.44 97 MET A C 1
ATOM 802 O O . MET A 1 97 ? -0.531 -1.085 -4.875 1.00 89.44 97 MET A O 1
ATOM 806 N N . GLU A 1 98 ? 0.547 -2.727 -5.950 1.00 87.19 98 GLU A N 1
ATOM 807 C CA . GLU A 1 98 ? 0.300 -2.244 -7.306 1.00 87.19 98 GLU A CA 1
ATOM 808 C C . GLU A 1 98 ? -1.200 -2.114 -7.589 1.00 87.19 98 GLU A C 1
ATOM 810 O O . GLU A 1 98 ? -1.644 -1.071 -8.070 1.00 87.19 98 GLU A O 1
ATOM 815 N N . THR A 1 99 ? -2.001 -3.118 -7.212 1.00 86.19 99 THR A N 1
ATOM 816 C CA . THR A 1 99 ? -3.462 -3.064 -7.404 1.00 86.19 99 THR A CA 1
ATOM 817 C C . THR A 1 99 ? -4.123 -1.942 -6.605 1.00 86.19 99 THR A C 1
ATOM 819 O O . THR A 1 99 ? -5.108 -1.365 -7.056 1.00 86.19 99 THR A O 1
ATOM 822 N N . VAL A 1 100 ? -3.567 -1.609 -5.438 1.00 86.25 100 VAL A N 1
ATOM 823 C CA . VAL A 1 100 ? -4.056 -0.532 -4.569 1.00 86.25 100 VAL A CA 1
ATOM 824 C C . VAL A 1 100 ? -3.679 0.836 -5.136 1.00 86.25 100 VAL A C 1
ATOM 826 O O . VAL A 1 100 ? -4.497 1.751 -5.161 1.00 86.25 100 VAL A O 1
ATOM 829 N N . MET A 1 101 ? -2.437 0.981 -5.600 1.00 83.69 101 MET A N 1
ATOM 830 C CA . MET A 1 101 ? -1.883 2.263 -6.044 1.00 83.69 101 MET A CA 1
ATOM 831 C C . MET A 1 101 ? -2.291 2.632 -7.476 1.00 83.69 101 MET A C 1
ATOM 833 O O . MET A 1 101 ? -2.387 3.815 -7.792 1.00 83.69 101 MET A O 1
ATOM 837 N N . LEU A 1 102 ? -2.511 1.645 -8.350 1.00 79.94 102 LEU A N 1
ATOM 838 C CA . LEU A 1 102 ? -2.726 1.861 -9.790 1.00 79.94 102 LEU A CA 1
ATOM 839 C C . LEU A 1 102 ? -4.069 1.335 -10.300 1.00 79.94 102 LEU A C 1
ATOM 841 O O . LEU A 1 102 ? -4.433 1.598 -11.452 1.00 79.94 102 LEU A O 1
ATOM 845 N N . GLY A 1 103 ? -4.811 0.601 -9.467 1.00 75.69 103 GLY A N 1
ATOM 846 C CA . GLY A 1 103 ? -6.096 0.019 -9.841 1.00 75.69 103 GLY A CA 1
ATOM 847 C C . GLY A 1 103 ? -5.995 -0.813 -11.119 1.00 75.69 103 GLY A C 1
ATOM 848 O O . GLY A 1 103 ? -5.046 -1.567 -11.322 1.00 75.69 103 GLY A O 1
ATOM 849 N N . SER A 1 104 ? -6.965 -0.634 -12.016 1.00 68.44 104 SER A N 1
ATOM 850 C CA . SER A 1 104 ? -7.067 -1.376 -13.279 1.00 68.44 104 SER A CA 1
ATOM 851 C C . SER A 1 104 ? -5.988 -1.036 -14.309 1.00 68.44 104 SER A C 1
ATOM 853 O O . SER A 1 104 ? -5.918 -1.709 -15.332 1.00 68.44 104 SER A O 1
ATOM 855 N N . LYS A 1 105 ? -5.191 0.022 -14.093 1.00 69.00 105 LYS A N 1
ATOM 856 C CA . LYS A 1 105 ? -4.161 0.425 -15.056 1.00 69.00 105 LYS A CA 1
ATOM 857 C C . LYS A 1 105 ? -2.946 -0.507 -14.984 1.00 69.00 105 LYS A C 1
ATOM 859 O O . LYS A 1 105 ? -2.434 -0.839 -16.037 1.00 69.00 105 LYS A O 1
ATOM 864 N N . GLY A 1 106 ? -2.528 -0.959 -13.792 1.00 71.19 106 GLY A N 1
ATOM 865 C CA . GLY A 1 106 ? -1.305 -1.765 -13.595 1.00 71.19 106 GLY A CA 1
ATOM 866 C C . GLY A 1 106 ? -0.013 -1.054 -14.045 1.00 71.19 106 GLY A C 1
ATOM 867 O O . GLY A 1 106 ? -0.058 -0.066 -14.784 1.00 71.19 106 GLY A O 1
ATOM 868 N N . LEU A 1 107 ? 1.166 -1.510 -13.610 1.00 72.06 107 LEU A N 1
ATOM 869 C CA . LEU A 1 107 ? 2.447 -0.993 -14.123 1.00 72.06 107 LEU A CA 1
ATOM 870 C C . LEU A 1 107 ? 2.733 -1.529 -15.520 1.00 72.06 107 LEU A C 1
ATOM 872 O O . LEU A 1 107 ? 3.317 -0.804 -16.316 1.00 72.06 107 LEU A O 1
ATOM 876 N N . TYR A 1 108 ? 2.317 -2.759 -15.812 1.00 71.69 108 TYR A N 1
ATOM 877 C CA . TYR A 1 108 ? 2.614 -3.458 -17.059 1.00 71.69 108 TYR A CA 1
ATOM 878 C C . TYR A 1 108 ? 1.340 -3.682 -17.883 1.00 71.69 108 TYR A C 1
ATOM 880 O O . TYR A 1 108 ? 0.272 -3.943 -17.326 1.00 71.69 108 TYR A O 1
ATOM 888 N N . ASP A 1 109 ? 1.445 -3.592 -19.207 1.00 66.69 109 ASP A N 1
ATOM 889 C CA . ASP A 1 109 ? 0.403 -4.036 -20.130 1.00 66.69 109 ASP A CA 1
ATOM 890 C C . ASP A 1 109 ? 0.427 -5.569 -20.306 1.00 66.69 109 ASP A C 1
ATOM 892 O O . ASP A 1 109 ? 1.284 -6.276 -19.769 1.00 66.69 109 ASP A O 1
ATOM 896 N N . VAL A 1 110 ? -0.517 -6.099 -21.091 1.00 59.53 110 VAL A N 1
ATOM 897 C CA . VAL A 1 110 ? -0.615 -7.545 -21.384 1.00 59.53 110 VAL A CA 1
ATOM 898 C C . VAL A 1 110 ? 0.605 -8.111 -22.125 1.00 59.53 110 VAL A C 1
ATOM 900 O O . VAL A 1 110 ? 0.773 -9.326 -22.179 1.00 59.53 110 VAL A O 1
ATOM 903 N N . HIS A 1 111 ? 1.451 -7.245 -22.682 1.00 55.25 111 HIS A N 1
ATOM 904 C CA . HIS A 1 111 ? 2.683 -7.587 -23.387 1.00 55.25 111 HIS A CA 1
ATOM 905 C C . HIS A 1 111 ? 3.930 -7.362 -22.511 1.00 55.25 111 HIS A C 1
ATOM 907 O O . HIS A 1 111 ? 5.047 -7.556 -22.985 1.00 55.25 111 HIS A O 1
ATOM 913 N N . GLY A 1 112 ? 3.765 -6.970 -21.242 1.00 61.88 112 GLY A N 1
ATOM 914 C CA . GLY A 1 112 ? 4.863 -6.700 -20.314 1.00 61.88 112 GLY A CA 1
ATOM 915 C C . GLY A 1 112 ? 5.517 -5.324 -20.477 1.00 61.88 112 GLY A C 1
ATOM 916 O O . GLY A 1 112 ? 6.536 -5.068 -19.835 1.00 61.88 112 GLY A O 1
ATOM 917 N N . ASN A 1 113 ? 4.953 -4.426 -21.290 1.00 63.62 113 ASN A N 1
ATOM 918 C CA . ASN A 1 113 ? 5.456 -3.060 -21.438 1.00 63.62 113 ASN A CA 1
ATOM 919 C C . ASN A 1 113 ? 4.974 -2.181 -20.289 1.00 63.62 113 ASN A C 1
ATOM 921 O O . ASN A 1 113 ? 3.829 -2.291 -19.857 1.00 63.62 113 ASN A O 1
ATOM 925 N N . LEU A 1 114 ? 5.812 -1.250 -19.828 1.00 67.50 114 LEU A N 1
ATOM 926 C CA . LEU A 1 114 ? 5.395 -0.300 -18.803 1.00 67.50 114 LEU A CA 1
ATOM 927 C C . LEU A 1 114 ? 4.299 0.625 -19.354 1.00 67.50 114 LEU A C 1
ATOM 929 O O . LEU A 1 114 ? 4.520 1.354 -20.326 1.00 67.50 114 LEU A O 1
ATOM 933 N N . ASN A 1 115 ? 3.142 0.654 -18.697 1.00 65.56 115 ASN A N 1
ATOM 934 C CA . ASN A 1 115 ? 2.111 1.643 -18.973 1.00 65.56 115 ASN A CA 1
ATOM 935 C C . ASN A 1 115 ? 2.691 3.046 -18.775 1.00 65.56 115 ASN A C 1
ATOM 937 O O . ASN A 1 115 ? 3.500 3.277 -17.874 1.00 65.56 115 ASN A O 1
ATOM 941 N N . SER A 1 116 ? 2.280 4.004 -19.612 1.00 55.59 116 SER A N 1
ATOM 942 C CA . SER A 1 116 ? 2.708 5.400 -19.492 1.00 55.59 116 SER A CA 1
ATOM 943 C C . SER A 1 116 ? 2.211 5.973 -18.161 1.00 55.59 116 SER A C 1
ATOM 945 O O . SER A 1 116 ? 1.125 6.541 -18.065 1.00 55.59 116 SER A O 1
ATOM 947 N N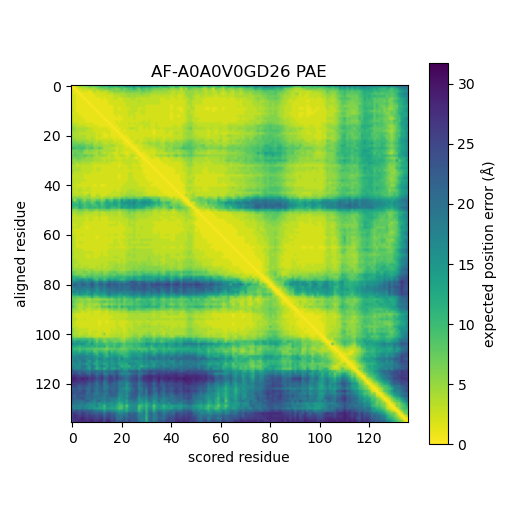 . LEU A 1 117 ? 2.998 5.790 -17.100 1.00 54.44 117 LEU A N 1
ATOM 948 C CA . LEU A 1 117 ? 2.805 6.402 -15.793 1.00 54.44 117 LEU A CA 1
ATOM 949 C C . LEU A 1 117 ? 3.102 7.893 -15.953 1.00 54.44 117 LEU A C 1
ATOM 951 O O . LEU A 1 117 ? 4.179 8.365 -15.576 1.00 54.44 117 LEU A O 1
ATOM 955 N N . ARG A 1 118 ? 2.177 8.634 -16.574 1.00 44.06 118 ARG A N 1
ATOM 956 C CA . ARG A 1 118 ? 2.213 10.094 -16.582 1.00 44.06 118 ARG A CA 1
ATOM 957 C C . ARG A 1 118 ? 2.215 10.547 -15.127 1.00 44.06 118 ARG A C 1
ATOM 959 O O . ARG A 1 118 ? 1.335 10.178 -14.356 1.00 44.06 118 ARG A O 1
ATOM 966 N N . ASN A 1 119 ? 3.230 11.331 -14.775 1.00 42.88 119 ASN A N 1
ATOM 967 C CA . ASN A 1 119 ? 3.538 11.834 -13.431 1.00 42.88 119 ASN A CA 1
ATOM 968 C C . ASN A 1 119 ? 2.403 12.642 -12.746 1.00 42.88 119 ASN A C 1
ATOM 970 O O . ASN A 1 119 ? 2.650 13.223 -11.699 1.00 42.88 119 ASN A O 1
ATOM 974 N N . SER A 1 120 ? 1.194 12.713 -13.311 1.00 42.16 120 SER A N 1
ATOM 975 C CA . SER A 1 120 ? 0.074 13.538 -12.842 1.00 42.16 120 SER A CA 1
ATOM 976 C C . SER A 1 120 ? -1.073 12.774 -12.172 1.00 42.16 120 SER A C 1
ATOM 978 O O . SER A 1 120 ? -1.859 13.407 -11.480 1.00 42.16 120 SER A O 1
ATOM 980 N N . ASP A 1 121 ? -1.196 11.455 -12.372 1.00 43.03 121 ASP A N 1
ATOM 981 C CA . ASP A 1 121 ? -2.410 10.718 -11.954 1.00 43.03 121 ASP A CA 1
ATOM 982 C C . ASP A 1 121 ? -2.226 9.870 -10.689 1.00 43.03 121 ASP A C 1
ATOM 984 O O . ASP A 1 121 ? -3.204 9.450 -10.074 1.00 43.03 121 ASP A O 1
ATOM 988 N N . VAL A 1 122 ? -0.982 9.595 -10.298 1.00 46.53 122 VAL A N 1
ATOM 989 C CA . VAL A 1 122 ? -0.685 9.028 -8.983 1.00 46.53 122 VAL A CA 1
ATOM 990 C C . VAL A 1 122 ? -0.486 10.204 -8.045 1.00 46.53 122 VAL A C 1
ATOM 992 O O . VAL A 1 122 ? 0.529 10.893 -8.121 1.00 46.53 122 VAL A O 1
ATOM 995 N N . ASP A 1 123 ? -1.460 10.444 -7.171 1.00 45.62 123 ASP A N 1
ATOM 996 C CA . ASP A 1 123 ? -1.249 11.272 -5.989 1.00 45.62 123 ASP A CA 1
ATOM 997 C C . ASP A 1 123 ? -0.207 10.570 -5.099 1.00 45.62 123 ASP A C 1
ATOM 999 O O . ASP A 1 123 ? -0.502 9.731 -4.241 1.00 45.62 123 ASP A O 1
ATOM 1003 N N . LEU A 1 124 ? 1.058 10.854 -5.413 1.00 49.41 124 LEU A N 1
ATOM 1004 C CA . LEU A 1 124 ? 2.262 10.365 -4.750 1.00 49.41 124 LEU A CA 1
ATOM 1005 C C . LEU A 1 124 ? 2.550 11.141 -3.462 1.00 49.41 124 LEU A C 1
ATOM 1007 O O . LEU A 1 124 ? 3.667 11.047 -2.953 1.00 49.41 124 LEU A O 1
ATOM 1011 N N . SER A 1 125 ? 1.578 11.899 -2.942 1.00 43.78 125 SER A N 1
ATOM 1012 C CA . SER A 1 125 ? 1.688 12.530 -1.635 1.00 43.78 125 SER A CA 1
ATOM 1013 C C . SER A 1 125 ? 2.151 11.498 -0.599 1.00 43.78 125 SER A C 1
ATOM 1015 O O . SER A 1 125 ? 1.462 10.526 -0.279 1.00 43.78 125 SER A O 1
ATOM 1017 N N . ASP A 1 126 ? 3.369 11.717 -0.096 1.00 43.88 126 ASP A N 1
ATOM 1018 C CA . ASP A 1 126 ? 4.002 11.011 1.029 1.00 43.88 126 ASP A CA 1
ATOM 1019 C C . ASP A 1 126 ? 3.213 11.240 2.340 1.00 43.88 126 ASP A C 1
ATOM 1021 O O . ASP A 1 126 ? 3.430 10.597 3.371 1.00 43.88 126 ASP A O 1
ATOM 1025 N N . SER A 1 127 ? 2.246 12.155 2.299 1.00 43.06 127 SER A N 1
ATOM 1026 C CA . SER A 1 127 ? 1.266 12.344 3.345 1.00 43.06 127 SER A CA 1
ATOM 1027 C C . SER A 1 127 ? 0.072 11.448 3.046 1.00 43.06 127 SER A C 1
ATOM 1029 O O . SER A 1 127 ? -0.799 11.773 2.238 1.00 43.06 127 SER A O 1
ATOM 1031 N N . VAL A 1 128 ? -0.038 10.342 3.787 1.00 50.12 128 VAL A N 1
ATOM 1032 C CA . VAL A 1 128 ? -1.368 9.873 4.191 1.00 50.12 128 VAL A CA 1
ATOM 1033 C C . VAL A 1 128 ? -1.906 10.946 5.136 1.00 50.12 128 VAL A C 1
ATOM 1035 O O . VAL A 1 128 ? -1.918 10.774 6.353 1.00 50.12 128 VAL A O 1
ATOM 1038 N N . ASP A 1 129 ? -2.255 12.100 4.572 1.00 51.38 129 ASP A N 1
ATOM 1039 C CA . ASP A 1 129 ? -2.957 13.165 5.261 1.00 51.38 129 ASP A CA 1
ATOM 1040 C C . ASP A 1 129 ? -4.380 12.640 5.389 1.00 51.38 129 ASP A C 1
ATOM 1042 O O . ASP A 1 129 ? -5.276 12.918 4.596 1.00 51.38 129 ASP A O 1
ATOM 1046 N N . PHE A 1 130 ? -4.556 11.695 6.316 1.00 54.66 130 PHE A N 1
ATOM 1047 C CA . PHE A 1 130 ? -5.873 11.400 6.827 1.00 54.66 130 PHE A CA 1
ATOM 1048 C C . PHE A 1 130 ? -6.385 12.755 7.275 1.00 54.66 130 PHE A C 1
ATOM 1050 O O . PHE A 1 130 ? -5.788 13.251 8.222 1.00 54.66 130 PHE A O 1
ATOM 1057 N N . PRO A 1 131 ? -7.416 13.341 6.639 1.00 49.62 131 PRO A N 1
ATOM 1058 C CA . PRO A 1 131 ? -7.830 14.691 6.976 1.00 49.62 131 PRO A CA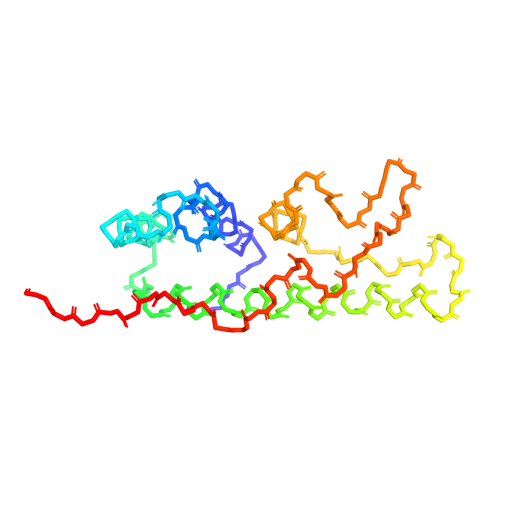 1
ATOM 1059 C C . PRO A 1 131 ? -8.027 14.770 8.489 1.00 49.62 131 PRO A C 1
ATOM 1061 O O . PRO A 1 131 ? -8.954 14.145 9.025 1.00 49.62 131 PRO A O 1
ATOM 1064 N N . GLU A 1 132 ? -7.091 15.439 9.161 1.00 55.16 132 GLU A N 1
ATOM 1065 C CA . GLU A 1 132 ? -7.254 15.946 10.509 1.00 55.16 132 GLU A CA 1
ATOM 1066 C C . GLU A 1 132 ? -8.034 17.225 10.293 1.00 55.16 132 GLU A C 1
ATOM 1068 O O . GLU A 1 132 ? -7.467 18.254 9.951 1.00 55.16 132 GLU A O 1
ATOM 1073 N N . ASN A 1 133 ? -9.360 17.133 10.361 1.00 49.62 133 ASN A N 1
ATOM 1074 C CA . ASN A 1 133 ? -10.151 18.341 10.467 1.00 49.62 133 ASN A CA 1
ATOM 1075 C C . ASN A 1 133 ? -10.943 18.320 11.766 1.00 49.62 133 ASN A C 1
ATOM 1077 O O . ASN A 1 133 ? -11.565 17.312 12.121 1.00 49.62 133 ASN A O 1
ATOM 1081 N N . ASP A 1 134 ? -10.788 19.457 12.431 1.00 46.00 134 ASP A N 1
ATOM 1082 C CA . ASP A 1 134 ? -11.099 19.830 13.796 1.00 46.00 134 ASP A CA 1
ATOM 1083 C C . ASP A 1 134 ? -12.514 19.523 14.279 1.00 46.00 134 ASP A C 1
ATOM 1085 O O . ASP A 1 134 ? -13.449 19.270 13.518 1.00 46.00 134 ASP A O 1
ATOM 1089 N N . ALA A 1 135 ? -12.601 19.554 15.604 1.00 44.56 135 ALA A N 1
ATOM 1090 C CA . ALA A 1 135 ? -13.772 19.380 16.437 1.00 44.56 135 ALA A CA 1
ATOM 1091 C C . ALA A 1 135 ? -15.069 19.996 15.875 1.00 44.56 135 ALA A C 1
ATOM 1093 O O . ALA A 1 135 ? -15.102 21.105 15.342 1.00 44.56 135 ALA A O 1
ATOM 1094 N N . SER A 1 136 ? -16.172 19.285 16.095 1.00 36.94 136 SER A N 1
ATOM 1095 C CA . SER A 1 136 ? -17.485 19.891 16.326 1.00 36.94 136 SER A CA 1
ATOM 1096 C C . SER A 1 136 ? -17.981 19.425 17.681 1.00 36.94 136 SER A C 1
ATOM 1098 O O . SER A 1 136 ? -17.743 18.233 17.992 1.00 36.94 136 SER A O 1
#

Solvent-accessible surface area (backbone atoms only — not comparable to full-atom values): 8327 Å² total; per-residue (Å²): 136,84,52,70,67,55,47,29,55,50,42,52,54,51,56,73,34,47,31,76,72,35,79,88,41,78,50,37,77,34,63,67,57,32,52,53,46,53,52,49,50,33,60,76,67,70,44,96,87,50,46,77,66,54,53,55,50,48,52,42,54,50,53,53,51,51,51,54,51,51,49,48,33,53,49,34,48,72,72,66,45,56,86,91,63,47,59,71,88,92,51,78,38,54,65,56,45,40,48,65,72,46,45,95,64,44,66,46,46,101,84,68,47,72,47,86,76,58,89,80,77,59,85,73,62,81,61,84,70,68,83,86,72,81,89,131

Sequence (136 aa):
KWSEDDTLRFVELYRENECLWNVNSGKYKNKQLRQMALQNIMQQMGRDSFGEAEIKQKIKNLRSTFNQEVVKIKKSIQSGCAADDVYKPNVKWFTVMETVMLGSKGLYDVHGNLNSLRNSDVDLSDSVDFPENDAS

Mean predicted aligned error: 8.72 Å

Secondary structure (DSSP, 8-state):
---HHHHHHHHHHHHH-GGGT-TTSGGGG-HHHHHHHHHHHHHHHT-TT--HHHHHHHHHHHHHHHHHHHHHHHHHHHTT--GGG------HHHHHHHHHHHGGG-SB-TTSPBP---TTSS---S----------

InterPro domains:
  IPR006578 MADF domain [PF10545] (10-93)
  IPR006578 MADF domain [PS51029] (9-105)

Organism: Triatoma dimidiata (NCBI:txid72491)

pLDDT: mean 76.79, std 15.43, range [36.94, 93.94]